Protein AF-A0AAV9Z9E9-F1 (afdb_monomer_lite)

Radius of gyration: 11.96 Å; chains: 1; bounding box: 28×22×30 Å

pLDDT: mean 91.16, std 7.61, range [50.72, 96.88]

Structure (mmCIF, N/CA/C/O backbone):
data_AF-A0AAV9Z9E9-F1
#
_entry.id   AF-A0AAV9Z9E9-F1
#
loop_
_atom_site.group_PDB
_atom_site.id
_atom_site.type_symbol
_atom_site.label_atom_id
_atom_site.label_alt_id
_atom_site.label_comp_id
_atom_site.label_asym_id
_atom_site.label_entity_id
_atom_site.label_seq_id
_atom_site.pdbx_PDB_ins_code
_atom_site.Cartn_x
_atom_site.Cartn_y
_atom_site.Cartn_z
_atom_site.occupancy
_atom_site.B_iso_or_equiv
_atom_site.auth_seq_id
_atom_site.auth_comp_id
_atom_site.auth_asym_id
_atom_site.auth_atom_id
_atom_site.pdbx_PDB_model_num
ATOM 1 N N . GLN A 1 1 ? -8.264 0.534 -9.215 1.00 92.00 1 GLN A N 1
ATOM 2 C CA . GLN A 1 1 ? -7.406 0.985 -8.091 1.00 92.00 1 GLN A CA 1
ATOM 3 C C . GLN A 1 1 ? -8.222 1.116 -6.811 1.00 92.00 1 GLN A C 1
ATOM 5 O O . GLN A 1 1 ? -7.821 0.524 -5.821 1.00 92.00 1 GLN A O 1
ATOM 10 N N . LEU A 1 2 ? -9.365 1.818 -6.830 1.00 94.62 2 LEU A N 1
ATOM 11 C CA . LEU A 1 2 ? -10.258 1.921 -5.666 1.00 94.62 2 LEU A CA 1
ATOM 12 C C . LEU A 1 2 ? -10.747 0.550 -5.171 1.00 94.62 2 LEU A C 1
ATOM 14 O O . LEU A 1 2 ? -10.583 0.261 -3.995 1.00 94.62 2 LEU A O 1
ATOM 18 N N . ASP A 1 3 ? -11.205 -0.324 -6.072 1.00 95.69 3 ASP A N 1
ATOM 19 C CA . ASP A 1 3 ? -11.690 -1.670 -5.704 1.00 95.69 3 ASP A CA 1
ATOM 20 C C . ASP A 1 3 ? -10.612 -2.515 -5.002 1.00 95.69 3 ASP A C 1
ATOM 22 O O . ASP A 1 3 ? -10.889 -3.290 -4.095 1.00 95.69 3 ASP A O 1
ATOM 26 N N . VAL A 1 4 ? -9.345 -2.335 -5.393 1.00 96.00 4 VAL A N 1
ATOM 27 C CA . VAL A 1 4 ? -8.201 -3.013 -4.765 1.00 96.00 4 VAL A CA 1
ATOM 28 C C . VAL A 1 4 ? -7.950 -2.447 -3.367 1.00 96.00 4 VAL A C 1
ATOM 30 O O . VAL A 1 4 ? -7.711 -3.204 -2.433 1.00 96.00 4 VAL A O 1
ATOM 33 N N . ALA A 1 5 ? -8.015 -1.122 -3.207 1.00 95.31 5 ALA A N 1
ATOM 34 C CA . ALA A 1 5 ? -7.885 -0.483 -1.899 1.00 95.31 5 ALA A CA 1
ATOM 35 C C . ALA A 1 5 ? -9.008 -0.923 -0.945 1.00 95.31 5 ALA A C 1
ATOM 37 O O . ALA A 1 5 ? -8.753 -1.193 0.227 1.00 95.31 5 ALA A O 1
ATOM 38 N N . GLU A 1 6 ? -10.235 -1.042 -1.453 1.00 95.50 6 GLU A N 1
ATOM 39 C CA . GLU A 1 6 ? -11.381 -1.558 -0.706 1.00 95.50 6 GLU A CA 1
ATOM 40 C C . GLU A 1 6 ? -11.185 -3.027 -0.318 1.00 95.50 6 GLU A C 1
ATOM 42 O O . GLU A 1 6 ? -11.351 -3.369 0.852 1.00 95.50 6 GLU A O 1
ATOM 47 N N . ALA A 1 7 ? -10.740 -3.881 -1.247 1.00 96.19 7 ALA A N 1
ATOM 48 C CA . ALA A 1 7 ? -10.414 -5.273 -0.940 1.00 96.19 7 ALA A CA 1
ATOM 49 C C . ALA A 1 7 ? -9.384 -5.378 0.201 1.00 96.19 7 ALA A C 1
ATOM 51 O O . ALA A 1 7 ? -9.573 -6.158 1.135 1.00 96.19 7 ALA A O 1
ATOM 52 N N . LEU A 1 8 ? -8.348 -4.529 0.190 1.00 94.25 8 LEU A N 1
ATOM 53 C CA . LEU A 1 8 ? -7.355 -4.462 1.268 1.00 94.25 8 LEU A CA 1
ATOM 54 C C . LEU A 1 8 ? -7.955 -3.990 2.605 1.00 94.25 8 LEU A C 1
ATOM 56 O O . LEU A 1 8 ? -7.611 -4.541 3.651 1.00 94.25 8 LEU A O 1
ATOM 60 N N . LEU A 1 9 ? -8.870 -3.014 2.598 1.00 93.81 9 LEU A N 1
ATOM 61 C CA . LEU A 1 9 ? -9.581 -2.562 3.804 1.00 93.81 9 LEU A CA 1
ATOM 62 C C . LEU A 1 9 ? -10.481 -3.652 4.395 1.00 93.81 9 LEU A C 1
ATOM 64 O O . LEU A 1 9 ? -10.526 -3.825 5.615 1.00 93.81 9 LEU A O 1
ATOM 68 N N . LEU A 1 10 ? -11.149 -4.414 3.530 1.00 95.31 10 LEU A N 1
ATOM 69 C CA . LEU A 1 10 ? -12.003 -5.544 3.896 1.00 95.31 10 LEU A CA 1
ATOM 70 C C . LEU A 1 10 ? -11.208 -6.809 4.254 1.00 95.31 10 LEU A C 1
ATOM 72 O O . LEU A 1 10 ? -11.806 -7.795 4.681 1.00 95.31 10 LEU A O 1
ATOM 76 N N . ARG A 1 11 ? -9.871 -6.772 4.141 1.00 93.56 11 ARG A N 1
ATOM 77 C CA . ARG A 1 11 ? -8.956 -7.902 4.389 1.00 93.56 11 ARG A CA 1
ATOM 78 C C . ARG A 1 11 ? -9.238 -9.105 3.488 1.00 93.56 11 ARG A C 1
AT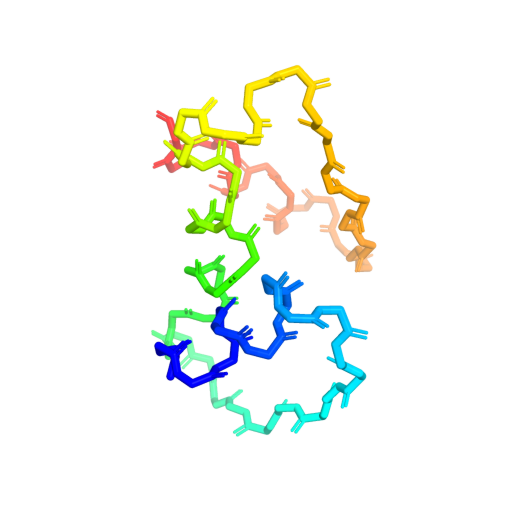OM 80 O O . ARG A 1 11 ? -9.174 -10.250 3.931 1.00 93.56 11 ARG A O 1
ATOM 87 N N . VAL A 1 12 ? -9.562 -8.827 2.231 1.00 96.88 12 VAL A N 1
ATOM 88 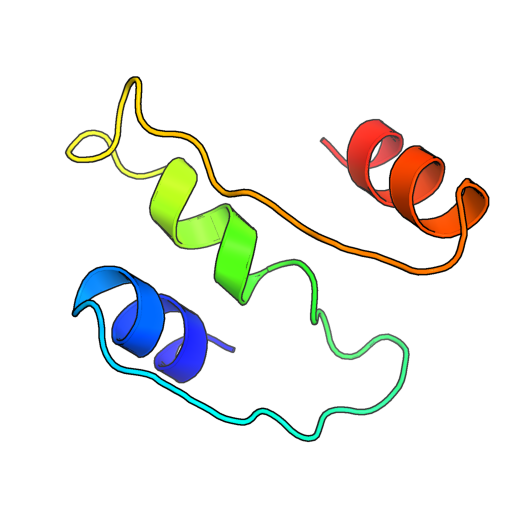C CA . VAL A 1 12 ? -9.787 -9.829 1.193 1.00 96.88 12 VAL A CA 1
ATOM 89 C C . VAL A 1 12 ? -8.549 -9.908 0.306 1.00 96.88 12 VAL A C 1
ATOM 91 O O . VAL A 1 12 ? -8.060 -8.890 -0.189 1.00 96.88 12 VAL A O 1
ATOM 94 N N . ASP A 1 13 ? -8.056 -11.125 0.085 1.00 96.12 13 ASP A N 1
ATOM 95 C CA . ASP A 1 13 ? -6.947 -11.365 -0.834 1.00 96.12 13 ASP A CA 1
ATOM 96 C C . ASP A 1 13 ? -7.362 -11.047 -2.277 1.00 96.12 13 ASP A C 1
ATOM 98 O O . ASP A 1 13 ? -8.443 -11.427 -2.733 1.00 96.12 13 ASP A O 1
ATOM 102 N N . CYS A 1 14 ? -6.494 -10.365 -3.026 1.00 94.75 14 CYS A N 1
ATOM 103 C CA . CYS A 1 14 ? -6.748 -10.031 -4.425 1.00 94.75 14 CYS A CA 1
ATOM 104 C C . CYS A 1 14 ? -5.483 -10.126 -5.289 1.00 94.75 14 CYS A C 1
ATOM 106 O O . CYS A 1 14 ? -4.363 -9.917 -4.822 1.00 94.75 14 CYS A O 1
ATOM 108 N N . LEU A 1 15 ? -5.676 -10.422 -6.578 1.00 95.38 15 LEU A N 1
ATOM 109 C CA . LEU A 1 15 ? -4.640 -10.374 -7.610 1.00 95.38 15 LEU A CA 1
ATOM 110 C C . LEU A 1 15 ? -4.957 -9.236 -8.577 1.00 95.38 15 LEU A C 1
ATOM 112 O O . LEU A 1 15 ? -6.049 -9.175 -9.139 1.00 95.38 15 LEU A O 1
ATOM 116 N N . VAL A 1 16 ? -3.981 -8.363 -8.808 1.00 93.81 16 VAL A N 1
ATOM 117 C CA . VAL A 1 16 ? -4.143 -7.200 -9.683 1.00 93.81 16 VAL A CA 1
ATOM 118 C C . VAL A 1 16 ? -3.157 -7.284 -10.834 1.00 93.81 16 VAL A C 1
ATOM 120 O O . VAL A 1 16 ? -1.945 -7.280 -10.630 1.00 93.81 16 VAL A O 1
ATOM 123 N N . ILE A 1 17 ? -3.683 -7.302 -12.057 1.00 95.31 17 ILE A N 1
ATOM 124 C CA . ILE A 1 17 ? -2.887 -7.194 -13.279 1.00 95.31 17 ILE A CA 1
ATOM 125 C C . ILE A 1 17 ? -2.997 -5.754 -13.770 1.00 95.31 17 ILE A C 1
ATOM 127 O O . ILE A 1 17 ? -4.068 -5.308 -14.176 1.00 95.31 17 ILE A O 1
ATOM 131 N N . ALA A 1 18 ? -1.894 -5.009 -13.715 1.00 93.94 18 ALA A N 1
ATOM 132 C CA . ALA A 1 18 ? -1.870 -3.612 -14.131 1.00 93.94 18 ALA A CA 1
ATOM 133 C C . ALA A 1 18 ? -0.520 -3.224 -14.753 1.00 93.94 18 ALA A C 1
ATOM 135 O O . ALA A 1 18 ? 0.547 -3.543 -14.219 1.00 93.94 18 ALA A O 1
ATOM 136 N N . GLY A 1 19 ? -0.565 -2.486 -15.868 1.00 94.25 19 GLY A N 1
ATOM 137 C CA . GLY A 1 19 ? 0.623 -2.031 -16.599 1.00 94.25 19 GLY A CA 1
ATOM 138 C C . GLY A 1 19 ? 1.523 -1.086 -15.793 1.00 94.25 19 GLY A C 1
ATOM 139 O O . GLY A 1 19 ? 1.168 -0.619 -14.703 1.00 94.25 19 GLY A O 1
ATOM 140 N N . THR A 1 20 ? 2.722 -0.792 -16.292 1.00 91.62 20 THR A N 1
ATOM 141 C CA . THR A 1 20 ? 3.598 0.261 -15.744 1.00 91.62 20 THR A CA 1
ATOM 142 C C . THR A 1 20 ? 2.903 1.631 -15.789 1.00 91.62 20 THR A C 1
ATOM 144 O O . THR A 1 20 ? 2.032 1.861 -16.619 1.00 91.62 20 THR A O 1
ATOM 147 N N . GLY A 1 21 ? 3.188 2.510 -14.821 1.00 88.19 21 GLY A N 1
ATOM 148 C CA . GLY A 1 21 ? 2.554 3.839 -14.726 1.00 88.19 21 GLY A CA 1
ATOM 149 C C . GLY A 1 21 ? 1.074 3.873 -14.304 1.00 88.19 21 GLY A C 1
ATOM 150 O O . GLY A 1 21 ? 0.555 4.939 -14.013 1.00 88.19 21 GLY A O 1
ATOM 151 N N . SER A 1 22 ? 0.394 2.730 -14.177 1.00 91.62 22 SER A N 1
ATOM 152 C CA . SER A 1 22 ? -1.047 2.651 -13.853 1.00 91.62 22 SER A CA 1
ATOM 153 C C . SER A 1 22 ? -1.453 3.048 -12.421 1.00 91.62 22 SER A C 1
ATOM 155 O O . SER A 1 22 ? -2.615 2.880 -12.047 1.00 91.62 22 SER A O 1
ATOM 157 N N . GLY A 1 23 ? -0.516 3.521 -11.593 1.00 90.44 23 GLY A N 1
ATOM 158 C CA . GLY A 1 23 ? -0.796 3.881 -10.198 1.00 90.44 23 GLY A CA 1
ATOM 159 C C . GLY A 1 23 ? -0.910 2.686 -9.244 1.00 90.44 23 GLY A C 1
ATOM 160 O O . GLY A 1 23 ? -1.698 2.721 -8.306 1.00 90.44 23 GLY A O 1
ATOM 161 N N . LYS A 1 24 ? -0.118 1.623 -9.456 1.00 92.00 24 LYS A N 1
ATOM 162 C CA . LYS A 1 24 ? -0.085 0.431 -8.578 1.00 92.00 24 LYS A CA 1
ATOM 163 C C . LYS A 1 24 ? 0.244 0.733 -7.110 1.00 92.00 24 LYS A C 1
ATOM 165 O O . LYS A 1 24 ? -0.080 -0.082 -6.259 1.00 92.00 24 LYS A O 1
ATOM 170 N N . THR A 1 25 ? 0.870 1.874 -6.824 1.00 91.50 25 THR A N 1
ATOM 171 C CA . THR A 1 25 ? 1.215 2.302 -5.460 1.00 91.50 25 THR A CA 1
ATOM 172 C C . THR A 1 25 ? -0.002 2.760 -4.657 1.00 91.50 25 THR A C 1
ATOM 174 O O . THR A 1 25 ? -0.117 2.496 -3.464 1.00 91.50 25 THR A O 1
ATOM 177 N N . THR A 1 26 ? -0.949 3.417 -5.325 1.00 92.31 26 THR A N 1
ATOM 178 C CA . THR A 1 26 ? -2.158 3.980 -4.720 1.00 92.31 26 THR A CA 1
ATOM 179 C C . THR A 1 26 ? -2.963 2.984 -3.870 1.00 92.31 26 THR A C 1
ATOM 181 O O . THR A 1 26 ? -3.275 3.330 -2.731 1.00 92.31 26 THR A O 1
ATOM 184 N N . PRO A 1 27 ? -3.299 1.765 -4.340 1.00 93.31 27 PRO A N 1
ATOM 185 C CA . PRO A 1 27 ? -4.193 0.878 -3.602 1.00 93.31 27 PRO A CA 1
ATOM 186 C C . PRO A 1 27 ? -3.671 0.413 -2.241 1.00 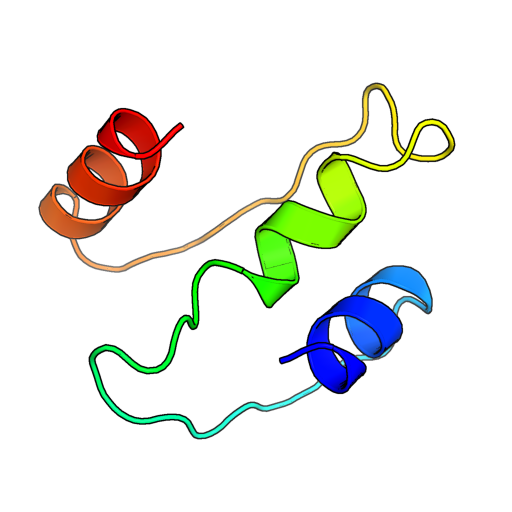93.31 27 PRO A C 1
ATOM 188 O O . PRO A 1 27 ? -4.487 0.232 -1.348 1.00 93.31 27 PRO A O 1
ATOM 191 N N . PHE A 1 28 ? -2.358 0.251 -2.039 1.00 90.31 28 PHE A N 1
ATOM 192 C CA . PHE A 1 28 ? -1.819 -0.130 -0.724 1.00 90.31 28 PHE A CA 1
ATOM 193 C C . PHE A 1 28 ? -1.470 1.068 0.172 1.00 90.31 28 PHE A C 1
ATOM 195 O O . PHE A 1 28 ? -1.331 0.895 1.381 1.00 90.31 28 PHE A O 1
ATOM 202 N N . LEU A 1 29 ? -1.377 2.282 -0.386 1.00 91.62 29 LEU A N 1
ATOM 203 C CA . LEU A 1 29 ? -1.193 3.512 0.390 1.00 91.62 29 LEU A CA 1
ATOM 204 C C . LEU A 1 29 ? -2.519 4.031 0.964 1.00 91.62 29 LEU A C 1
ATOM 206 O O . LEU A 1 29 ? -2.577 4.388 2.137 1.00 91.62 29 LEU A O 1
ATOM 210 N N . LEU A 1 30 ? -3.586 4.053 0.154 1.00 92.81 30 LEU A N 1
ATOM 211 C CA . LEU A 1 30 ? -4.890 4.613 0.538 1.00 92.81 30 LEU A CA 1
ATOM 212 C C . LEU A 1 30 ? -5.431 4.068 1.875 1.00 92.81 30 LEU A C 1
ATOM 214 O O . LEU A 1 30 ? -5.832 4.885 2.706 1.00 92.81 30 LEU A O 1
ATOM 218 N N . PRO A 1 31 ? -5.397 2.748 2.154 1.00 93.38 31 PRO A N 1
ATOM 219 C CA . PRO A 1 31 ? -5.867 2.213 3.427 1.00 93.38 31 PRO A CA 1
ATOM 220 C C . PRO A 1 31 ? -5.126 2.776 4.643 1.00 93.38 31 PRO A C 1
ATOM 222 O O . PRO A 1 31 ? -5.727 2.916 5.705 1.00 93.38 31 PRO A O 1
ATOM 225 N N . LEU A 1 32 ? -3.838 3.108 4.513 1.00 93.00 32 LEU A N 1
ATOM 226 C CA . LEU A 1 32 ? -3.016 3.613 5.618 1.00 93.00 32 LEU A CA 1
ATOM 227 C C . LEU A 1 32 ? -3.308 5.078 5.965 1.00 93.00 32 LEU A C 1
ATOM 229 O O . LEU A 1 32 ? -2.985 5.516 7.066 1.00 93.00 32 LEU A O 1
ATOM 233 N N . LEU A 1 33 ? -3.918 5.829 5.045 1.00 92.81 33 LEU A N 1
ATOM 234 C CA . LEU A 1 33 ? -4.257 7.241 5.243 1.00 92.81 33 LEU A CA 1
ATOM 235 C C . LEU A 1 33 ? -5.570 7.439 6.015 1.00 92.81 33 LEU A C 1
ATOM 237 O O . LEU A 1 33 ? -5.865 8.554 6.446 1.00 92.81 33 LEU A O 1
ATOM 241 N N . LEU A 1 34 ? -6.359 6.378 6.204 1.00 93.94 34 LEU A N 1
ATOM 242 C CA . LEU A 1 34 ? -7.604 6.444 6.964 1.00 93.94 34 LEU A CA 1
ATOM 243 C C . LEU A 1 34 ? -7.335 6.574 8.465 1.00 93.94 34 LEU A C 1
ATOM 245 O O . LEU A 1 34 ? -6.486 5.883 9.033 1.00 93.94 34 LEU A O 1
ATOM 249 N N . SER A 1 35 ? -8.114 7.426 9.130 1.00 95.00 35 SER A N 1
ATOM 250 C CA . SER A 1 35 ? -8.004 7.666 10.572 1.00 95.00 35 SER A CA 1
ATOM 251 C C . SER A 1 35 ? -8.231 6.394 11.394 1.00 95.00 35 SER A C 1
ATOM 253 O O . SER A 1 35 ? -7.531 6.192 12.388 1.00 95.00 35 SER A O 1
ATOM 255 N N . GLU A 1 36 ? -9.120 5.490 10.959 1.00 93.88 36 GLU A N 1
ATOM 256 C CA . GLU A 1 36 ? -9.357 4.203 11.634 1.00 93.88 36 GLU A CA 1
ATOM 257 C C . GLU A 1 36 ? -8.161 3.236 11.532 1.00 93.88 36 GLU A C 1
ATOM 259 O O . GLU A 1 36 ? -8.078 2.238 12.258 1.00 93.88 36 GLU A O 1
ATOM 264 N N . ASN A 1 37 ? -7.214 3.525 10.637 1.00 94.00 37 ASN A N 1
ATOM 265 C CA . ASN A 1 37 ? -5.993 2.755 10.427 1.00 94.00 37 ASN A CA 1
ATOM 266 C C . ASN A 1 37 ? -4.740 3.449 10.974 1.00 94.00 37 ASN A C 1
ATOM 268 O O . ASN A 1 37 ? -3.631 2.946 10.782 1.00 94.00 37 ASN A O 1
ATOM 272 N N . LYS A 1 38 ? -4.896 4.543 11.728 1.00 94.00 38 LYS A N 1
ATOM 273 C CA . LYS A 1 38 ? -3.783 5.227 12.392 1.00 94.00 38 LYS A CA 1
ATOM 274 C C . LYS A 1 38 ? -2.984 4.256 13.271 1.00 94.00 38 LYS A C 1
ATOM 276 O O . LYS A 1 38 ? -3.543 3.537 14.094 1.00 94.00 38 LYS A O 1
ATOM 281 N N . GLY A 1 39 ? -1.662 4.254 13.102 1.00 93.88 39 GLY A N 1
ATOM 282 C CA . GLY A 1 39 ? -0.744 3.375 13.837 1.00 93.88 39 GLY A CA 1
ATOM 283 C C . GLY A 1 39 ? -0.601 1.962 13.261 1.00 93.88 39 GLY A C 1
ATOM 284 O O . GLY A 1 39 ? 0.204 1.187 13.771 1.00 93.88 39 GLY A O 1
ATOM 285 N N . LYS A 1 40 ? -1.335 1.619 12.196 1.00 93.12 40 LYS A N 1
ATOM 286 C CA . LYS A 1 40 ? -1.107 0.389 11.426 1.00 93.12 40 LYS A CA 1
ATOM 287 C C . LYS A 1 40 ? -0.035 0.632 10.362 1.00 93.12 40 LYS A C 1
ATOM 289 O O . LYS A 1 40 ? 0.203 1.767 9.955 1.00 93.12 40 LYS A O 1
ATOM 294 N N . PHE A 1 41 ? 0.591 -0.443 9.896 1.00 92.31 41 PHE A N 1
ATOM 295 C CA . PHE A 1 41 ? 1.571 -0.404 8.813 1.00 92.31 41 PHE 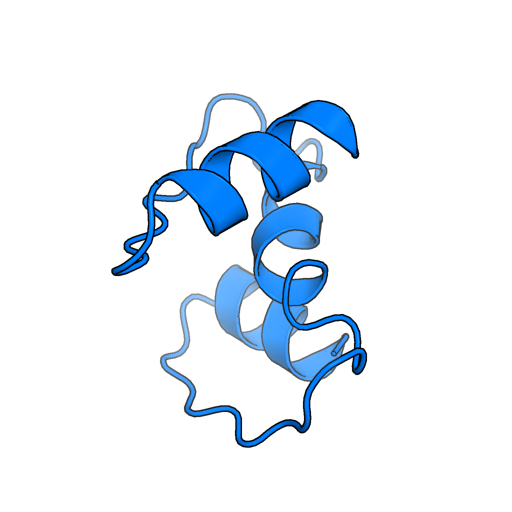A CA 1
ATOM 296 C C . PHE A 1 41 ? 1.261 -1.488 7.777 1.00 92.31 41 PHE A C 1
ATOM 298 O O . PHE A 1 41 ? 0.657 -2.509 8.108 1.00 92.31 41 PHE A O 1
ATOM 305 N N . ALA A 1 42 ? 1.684 -1.268 6.531 1.00 92.06 42 ALA A N 1
ATOM 306 C CA . ALA A 1 42 ? 1.669 -2.283 5.480 1.00 92.06 42 ALA A CA 1
ATOM 307 C C . ALA A 1 42 ? 3.103 -2.727 5.174 1.00 92.06 42 ALA A C 1
ATOM 309 O O . ALA A 1 42 ? 3.997 -1.892 5.035 1.00 92.06 42 ALA A O 1
ATOM 310 N N . LEU A 1 43 ? 3.318 -4.038 5.050 1.00 93.06 43 LEU A N 1
ATOM 311 C CA . LEU A 1 43 ? 4.583 -4.594 4.577 1.00 93.06 43 LEU A CA 1
ATOM 312 C C . LEU A 1 43 ? 4.537 -4.717 3.053 1.00 93.06 43 LEU A C 1
ATOM 314 O O . LEU A 1 43 ? 3.799 -5.537 2.513 1.00 93.06 43 LEU A O 1
ATOM 318 N N . ILE A 1 44 ? 5.341 -3.908 2.368 1.00 91.62 44 ILE A N 1
ATOM 319 C CA . ILE A 1 44 ? 5.447 -3.914 0.908 1.00 91.62 44 ILE A CA 1
ATOM 320 C C . ILE A 1 44 ? 6.767 -4.584 0.538 1.00 91.62 44 ILE A C 1
ATOM 322 O O . ILE A 1 44 ? 7.840 -4.076 0.856 1.00 91.62 44 ILE A O 1
ATOM 326 N N . VAL A 1 45 ? 6.688 -5.728 -0.139 1.00 92.56 45 VAL A N 1
ATOM 327 C CA . VAL A 1 45 ? 7.866 -6.447 -0.634 1.00 92.56 45 VAL A CA 1
ATOM 328 C C . VAL A 1 45 ? 8.033 -6.137 -2.115 1.00 92.56 45 VAL A C 1
ATOM 330 O O . VAL A 1 45 ? 7.162 -6.448 -2.926 1.00 92.56 45 VAL A O 1
ATOM 333 N N . SER A 1 46 ? 9.157 -5.523 -2.475 1.00 91.06 46 SER A N 1
ATOM 334 C CA . SER A 1 46 ? 9.513 -5.238 -3.864 1.00 91.06 46 SER A CA 1
ATOM 3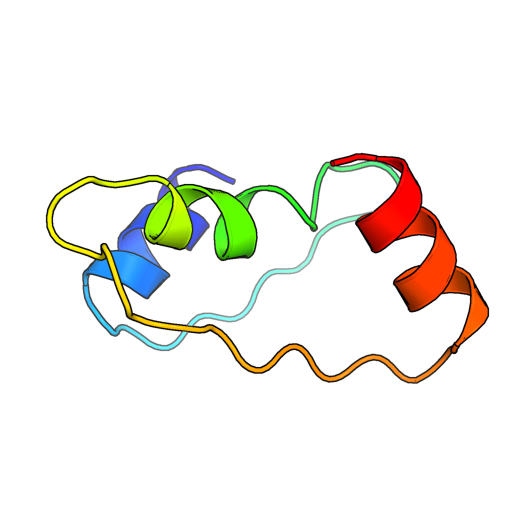35 C C . SER A 1 46 ? 10.948 -5.691 -4.155 1.00 91.06 46 SER A C 1
ATOM 337 O O . SER A 1 46 ? 11.808 -5.608 -3.277 1.00 91.06 46 SER A O 1
ATOM 339 N N . PRO A 1 47 ? 11.235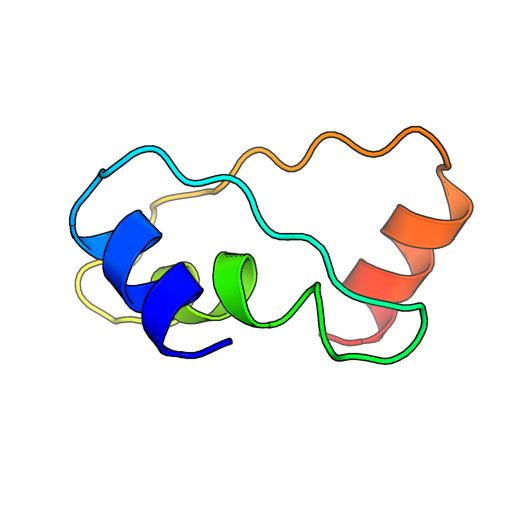 -6.180 -5.374 1.00 92.81 47 PRO A N 1
ATOM 340 C CA . PRO A 1 47 ? 12.530 -6.784 -5.692 1.00 92.81 47 PRO A CA 1
ATOM 341 C C . PRO A 1 47 ? 13.659 -5.766 -5.911 1.00 92.81 47 PRO A C 1
ATOM 343 O O . PRO A 1 47 ? 14.825 -6.147 -5.915 1.00 92.81 47 PRO A O 1
ATOM 346 N N . LEU A 1 48 ? 13.340 -4.484 -6.127 1.00 94.19 48 LEU A N 1
ATOM 347 C CA . LEU A 1 48 ? 14.307 -3.453 -6.504 1.00 94.19 48 LEU A CA 1
ATOM 348 C C . LEU A 1 48 ? 14.310 -2.310 -5.491 1.00 94.19 48 LEU A C 1
ATOM 350 O O . LEU A 1 48 ? 13.302 -1.626 -5.322 1.00 94.19 48 LEU A O 1
ATOM 354 N N . LEU A 1 49 ? 15.476 -2.046 -4.899 1.00 92.00 49 LEU A N 1
ATOM 355 C CA . LEU A 1 49 ? 15.683 -0.932 -3.966 1.00 92.00 49 LEU A CA 1
ATOM 356 C C . LEU A 1 49 ? 15.364 0.429 -4.595 1.00 92.00 49 LEU A C 1
ATOM 358 O O . LEU A 1 49 ? 14.812 1.299 -3.929 1.00 92.00 49 LEU A O 1
ATOM 362 N N . LEU A 1 50 ? 15.654 0.601 -5.889 1.00 92.06 50 LEU A N 1
ATOM 363 C CA . LEU A 1 50 ? 15.351 1.842 -6.604 1.00 92.06 50 LEU A CA 1
ATOM 364 C C . LEU A 1 50 ? 13.847 2.158 -6.589 1.00 92.06 50 LEU A C 1
ATOM 366 O O . LEU A 1 50 ? 13.468 3.294 -6.329 1.00 92.06 50 LEU A O 1
ATOM 370 N N . LEU A 1 51 ? 12.990 1.144 -6.771 1.00 86.44 51 LEU A N 1
ATOM 371 C CA . LEU A 1 51 ? 11.535 1.328 -6.720 1.00 86.44 51 LEU A CA 1
ATOM 372 C C . LEU A 1 51 ? 11.059 1.740 -5.322 1.00 86.44 51 LEU A C 1
ATOM 374 O O . LEU A 1 51 ? 10.100 2.494 -5.195 1.00 86.44 51 LEU A O 1
ATOM 378 N N . GLN A 1 52 ? 11.726 1.257 -4.272 1.00 88.31 52 GLN A N 1
ATOM 379 C CA . GLN A 1 52 ? 11.413 1.641 -2.893 1.00 88.31 52 GLN A CA 1
ATOM 380 C C . GLN A 1 52 ? 11.785 3.104 -2.645 1.00 88.31 52 GLN A C 1
ATOM 382 O O . GLN A 1 52 ? 10.990 3.853 -2.083 1.00 88.31 52 GLN A O 1
ATOM 387 N N . ALA A 1 53 ? 12.965 3.524 -3.110 1.00 90.44 53 ALA A N 1
ATOM 388 C CA . ALA A 1 53 ? 13.416 4.907 -2.992 1.00 90.44 53 ALA A CA 1
ATOM 389 C C . ALA A 1 53 ? 12.462 5.880 -3.706 1.00 90.44 53 ALA A C 1
ATOM 391 O O . ALA A 1 53 ? 12.084 6.899 -3.129 1.00 90.44 53 ALA A O 1
ATOM 392 N N . GLU A 1 54 ? 12.008 5.532 -4.914 1.00 87.69 54 GLU A N 1
ATOM 393 C CA . GLU A 1 54 ? 11.024 6.325 -5.658 1.00 87.69 54 GLU A CA 1
ATOM 394 C C . GLU A 1 54 ? 9.704 6.466 -4.887 1.00 87.69 54 GLU A C 1
ATOM 396 O O . GLU A 1 54 ? 9.180 7.571 -4.759 1.00 87.69 54 GLU A O 1
ATOM 401 N N . GLN A 1 55 ? 9.191 5.375 -4.312 1.00 85.25 55 GLN A N 1
ATOM 402 C CA . GLN A 1 55 ? 7.947 5.385 -3.534 1.00 85.25 55 GLN A CA 1
ATOM 403 C C . GLN A 1 55 ? 8.033 6.253 -2.277 1.00 85.25 55 GLN A C 1
ATOM 405 O O . GLN A 1 55 ? 7.046 6.894 -1.936 1.00 85.25 55 GLN A O 1
ATOM 410 N N . VAL A 1 56 ? 9.191 6.297 -1.612 1.00 84.31 56 VAL A N 1
ATOM 411 C CA . VAL A 1 56 ? 9.412 7.176 -0.452 1.00 84.31 56 VAL A CA 1
ATOM 412 C C . VAL A 1 56 ? 9.509 8.636 -0.885 1.00 84.31 56 VAL A C 1
ATOM 414 O O . VAL A 1 56 ? 8.924 9.489 -0.240 1.00 84.31 56 VAL A O 1
ATOM 417 N N . SER A 1 57 ? 10.205 8.931 -1.988 1.00 78.44 57 SER A N 1
ATOM 418 C CA . SER A 1 57 ? 10.358 10.309 -2.485 1.00 78.44 57 SER A CA 1
ATOM 419 C C . SER A 1 57 ? 9.062 10.946 -3.006 1.00 78.44 57 SER A C 1
ATOM 421 O O . SER A 1 57 ? 9.005 12.157 -3.196 1.00 78.44 57 SER A O 1
ATOM 423 N N . LEU A 1 58 ? 8.044 10.123 -3.272 1.00 57.97 58 LEU A N 1
ATOM 424 C CA . LEU A 1 58 ? 6.720 10.531 -3.742 1.00 57.97 58 LEU A CA 1
ATOM 425 C C . LEU A 1 58 ? 5.748 10.891 -2.602 1.00 57.97 58 LEU A C 1
ATOM 427 O O . LEU A 1 58 ? 4.660 11.388 -2.897 1.00 57.97 58 LEU A O 1
ATOM 431 N N . ILE A 1 59 ? 6.110 10.611 -1.345 1.00 50.72 59 ILE A N 1
ATOM 432 C CA . ILE A 1 59 ? 5.319 10.887 -0.132 1.00 50.72 59 ILE A CA 1
ATOM 433 C C . ILE A 1 59 ? 5.949 12.066 0.609 1.00 50.72 59 ILE A C 1
ATOM 435 O O . ILE A 1 59 ? 5.175 12.939 1.059 1.00 50.72 59 ILE A O 1
#

InterPro domains:
  IPR011545 DEAD/DEAH-box helicase domain [PF00270] (1-56)
  IPR027417 P-loop containing nucleoside triphosphate hydrolase [G3DSA:3.40.50.300] (1-59)
  IPR027417 P-loop containing nucleoside triphosphate hydrolase [SSF52540] (1-57)

Secondary structure (DSSP, 8-state):
-HHHHHHHHTT--------TTS-TTHHHHGGGGSGGGTT-------S-HHHHHHHHHT-

Foldseek 3Di:
DVVLLVCVLVVHDDDDDDDPPRPPVPSQVVNCPDPVNPPPDDDDDDPDPVVVVVSVVVD

Sequence (59 aa):
QLDVAEALLLRVDCLVIAGTGSGKTTPFLLPLLLSENKGKFALIVSPLLLLQAEQVSLI

Organism: NCBI:txid2862362